Protein AF-A0A1Y3B5A8-F1 (afdb_monomer)

Structure (mmCIF, N/CA/C/O backbone):
data_AF-A0A1Y3B5A8-F1
#
_entry.id   AF-A0A1Y3B5A8-F1
#
loop_
_atom_site.group_PDB
_atom_site.id
_atom_site.type_symbol
_atom_site.label_atom_id
_atom_site.label_alt_id
_atom_site.label_comp_id
_atom_site.label_asym_id
_atom_site.label_entity_id
_atom_site.label_seq_id
_atom_site.pdbx_PDB_ins_code
_atom_site.Cartn_x
_atom_site.Cartn_y
_atom_site.Cartn_z
_atom_site.occupancy
_atom_site.B_iso_or_equiv
_atom_site.auth_seq_id
_atom_site.auth_comp_id
_atom_site.auth_asym_id
_atom_site.auth_atom_id
_atom_site.pdbx_PDB_model_num
ATOM 1 N N . MET A 1 1 ? -27.488 -1.191 17.463 1.00 54.19 1 MET A N 1
ATOM 2 C CA . MET A 1 1 ? -26.359 -1.944 16.878 1.00 54.19 1 MET A CA 1
ATOM 3 C C . MET A 1 1 ? -25.691 -2.650 18.039 1.00 54.19 1 MET A C 1
ATOM 5 O O . MET A 1 1 ? -25.100 -1.978 18.878 1.00 54.19 1 MET A O 1
ATOM 9 N N . ASP A 1 2 ? -25.948 -3.947 18.194 1.00 69.69 2 ASP A N 1
ATOM 10 C CA . ASP A 1 2 ? -25.606 -4.663 19.424 1.00 69.69 2 ASP A CA 1
ATOM 11 C C . ASP A 1 2 ? -24.095 -4.699 19.627 1.00 69.69 2 ASP A C 1
ATOM 13 O O . ASP A 1 2 ? -23.334 -4.962 18.697 1.00 69.69 2 ASP A O 1
ATOM 17 N N . ARG A 1 3 ? -23.654 -4.442 20.860 1.00 68.19 3 ARG A N 1
ATOM 18 C CA . ARG A 1 3 ? -22.235 -4.386 21.242 1.00 68.19 3 ARG A CA 1
ATOM 19 C C . ARG A 1 3 ? -21.449 -5.606 20.739 1.00 68.19 3 ARG A C 1
ATOM 21 O O . ARG A 1 3 ? -20.329 -5.451 20.264 1.00 68.19 3 ARG A O 1
ATOM 28 N N . ASN A 1 4 ? -22.067 -6.788 20.740 1.00 66.31 4 ASN A N 1
ATOM 29 C CA . ASN A 1 4 ? -21.466 -8.029 20.245 1.00 66.31 4 ASN A CA 1
ATOM 30 C C . ASN A 1 4 ? -21.284 -8.054 18.719 1.00 66.31 4 ASN A C 1
ATOM 32 O O . ASN A 1 4 ? -20.288 -8.587 18.238 1.00 66.31 4 ASN A O 1
ATOM 36 N N . ILE A 1 5 ? -22.194 -7.442 17.956 1.00 78.25 5 ILE A N 1
ATOM 37 C CA . ILE A 1 5 ? -22.090 -7.348 16.493 1.00 78.25 5 ILE A CA 1
ATOM 38 C C . ILE A 1 5 ? -20.891 -6.474 16.116 1.00 78.25 5 ILE A C 1
ATOM 40 O O . ILE A 1 5 ? -20.113 -6.845 15.240 1.00 78.25 5 ILE A O 1
ATOM 44 N N . CYS A 1 6 ? -20.673 -5.362 16.823 1.00 61.91 6 CYS A N 1
ATOM 45 C CA . CYS A 1 6 ? -19.497 -4.517 16.603 1.00 61.91 6 CYS A CA 1
ATOM 46 C C . CYS A 1 6 ? -18.184 -5.254 16.910 1.00 61.91 6 CYS A C 1
ATOM 48 O O . CYS A 1 6 ? -17.234 -5.135 16.140 1.00 61.91 6 CYS A O 1
ATOM 50 N N . PHE A 1 7 ? -18.134 -6.052 17.983 1.00 71.88 7 PHE A N 1
ATOM 51 C CA . PHE A 1 7 ? -16.957 -6.869 18.303 1.00 71.88 7 PHE A CA 1
ATOM 52 C C . PHE A 1 7 ? -16.670 -7.930 17.238 1.00 71.88 7 PHE A C 1
ATOM 54 O O . PHE A 1 7 ? -15.513 -8.113 16.868 1.00 71.88 7 PHE A O 1
ATOM 61 N N . ILE A 1 8 ? -17.702 -8.593 16.709 1.00 76.31 8 ILE A N 1
ATOM 62 C CA . ILE A 1 8 ? -17.548 -9.601 15.651 1.00 76.31 8 ILE A CA 1
ATOM 63 C C . ILE A 1 8 ? -17.050 -8.950 14.356 1.00 76.31 8 ILE A C 1
ATOM 65 O O . ILE A 1 8 ? -16.094 -9.435 13.759 1.00 76.31 8 ILE A O 1
ATOM 69 N N . LEU A 1 9 ? -17.637 -7.822 13.946 1.00 72.94 9 LEU A N 1
ATOM 70 C CA . LEU A 1 9 ? -17.200 -7.093 12.751 1.00 72.94 9 LEU A CA 1
ATOM 71 C C . LEU A 1 9 ? -15.766 -6.574 12.890 1.00 72.94 9 LEU A C 1
ATOM 73 O O . LEU A 1 9 ? -14.979 -6.683 11.951 1.00 72.94 9 LEU A O 1
ATOM 77 N N . PHE A 1 10 ? -15.401 -6.071 14.071 1.00 70.62 10 PHE A N 1
ATOM 78 C CA . PHE A 1 10 ? -14.037 -5.647 14.366 1.00 70.62 10 PHE A CA 1
ATOM 79 C C . PHE A 1 10 ? -13.058 -6.827 14.348 1.00 70.62 10 PHE A C 1
ATOM 81 O O . PHE A 1 10 ? -11.998 -6.724 13.741 1.00 70.62 10 PHE A O 1
ATOM 88 N N . ALA A 1 11 ? -13.416 -7.970 14.935 1.00 74.25 11 ALA A N 1
ATOM 89 C CA . ALA A 1 11 ? -12.582 -9.170 14.921 1.00 74.25 11 ALA A CA 1
ATOM 90 C C . ALA A 1 11 ? -12.385 -9.723 13.501 1.00 74.25 11 ALA A C 1
ATOM 92 O O . ALA A 1 11 ? -11.271 -10.092 13.139 1.00 74.25 11 ALA A O 1
ATOM 93 N N . ILE A 1 12 ? -13.435 -9.720 12.673 1.00 77.75 12 ILE A N 1
ATOM 94 C CA . ILE A 1 12 ? -13.349 -10.088 11.254 1.00 77.75 12 ILE A CA 1
ATOM 95 C C . ILE A 1 12 ? -12.429 -9.109 10.521 1.00 77.75 12 ILE A C 1
ATOM 97 O O . ILE A 1 12 ? -11.521 -9.541 9.818 1.00 77.75 12 ILE A O 1
ATOM 101 N N . PHE A 1 13 ? -12.593 -7.802 10.730 1.00 72.75 13 PHE A N 1
ATOM 102 C CA . PHE A 1 13 ? -11.729 -6.787 10.129 1.00 72.75 13 PHE A CA 1
ATOM 103 C C . PHE A 1 13 ? -10.257 -6.959 10.542 1.00 72.75 13 PHE A C 1
ATOM 105 O O . PHE A 1 13 ? -9.366 -6.929 9.693 1.00 72.75 13 PHE A O 1
ATOM 112 N N . VAL A 1 14 ? -9.986 -7.212 11.825 1.00 73.62 14 VAL A N 1
ATOM 113 C CA . VAL A 1 14 ? -8.638 -7.496 12.343 1.00 73.62 14 VAL A CA 1
ATOM 114 C C . VAL A 1 14 ? -8.082 -8.793 11.753 1.00 73.62 14 VAL A C 1
ATOM 116 O O . VAL A 1 14 ? -6.922 -8.838 11.367 1.00 73.62 14 VAL A O 1
ATOM 119 N N . ALA A 1 15 ? -8.897 -9.838 11.604 1.00 77.12 15 ALA A N 1
ATOM 120 C CA . ALA A 1 15 ? -8.472 -11.093 10.988 1.00 77.12 15 ALA A CA 1
ATOM 121 C C . ALA A 1 15 ? -8.161 -10.934 9.489 1.00 77.12 15 ALA A C 1
ATOM 123 O O . ALA A 1 15 ? -7.176 -11.493 9.005 1.00 77.12 15 ALA A O 1
ATOM 124 N N . TYR A 1 16 ? -8.956 -10.151 8.754 1.00 73.25 16 TYR A N 1
ATOM 125 C CA . TYR A 1 16 ? -8.709 -9.847 7.342 1.00 73.25 16 TYR A CA 1
ATOM 126 C C . TYR A 1 16 ? -7.491 -8.942 7.151 1.00 73.25 16 TYR A C 1
ATOM 128 O O . TYR A 1 16 ? -6.690 -9.197 6.260 1.00 73.25 16 TYR A O 1
ATOM 136 N N . THR A 1 17 ? -7.299 -7.938 8.007 1.00 67.88 17 THR A N 1
ATOM 137 C CA . THR A 1 17 ? -6.107 -7.072 7.968 1.00 67.88 17 THR A CA 1
ATOM 138 C C . THR A 1 17 ? -4.847 -7.799 8.417 1.00 67.88 17 THR A C 1
ATOM 140 O O . THR A 1 17 ? -3.803 -7.613 7.803 1.00 67.88 17 THR A O 1
ATOM 143 N N . ALA A 1 18 ? -4.929 -8.680 9.416 1.00 70.75 18 ALA A N 1
ATOM 144 C CA . ALA A 1 18 ? -3.839 -9.583 9.758 1.00 70.75 18 ALA A CA 1
ATOM 145 C C . ALA A 1 18 ? -3.510 -10.474 8.559 1.00 70.75 18 ALA A C 1
ATOM 147 O O . ALA A 1 18 ? -2.354 -10.532 8.156 1.00 70.75 18 ALA A O 1
ATOM 148 N N . ARG A 1 19 ? -4.513 -11.101 7.927 1.00 68.50 19 ARG A N 1
ATOM 149 C CA . ARG A 1 19 ? -4.302 -11.880 6.700 1.00 68.50 19 ARG A CA 1
ATOM 150 C C . ARG A 1 19 ? -3.657 -11.062 5.590 1.00 68.50 19 ARG A C 1
ATOM 152 O O . ARG A 1 19 ? -2.723 -11.570 4.995 1.00 68.50 19 ARG A O 1
ATOM 159 N N . ASP A 1 20 ? -4.090 -9.831 5.343 1.00 63.22 20 ASP A N 1
ATOM 160 C CA . ASP A 1 20 ? -3.523 -8.954 4.311 1.00 63.22 20 ASP A CA 1
ATOM 161 C C . ASP A 1 20 ? -2.065 -8.566 4.623 1.00 63.22 20 ASP A C 1
ATOM 163 O O . ASP A 1 20 ? -1.184 -8.670 3.769 1.00 63.22 20 ASP A O 1
ATOM 167 N N . LEU A 1 21 ? -1.770 -8.241 5.887 1.00 61.41 21 LEU A N 1
ATOM 168 C CA . LEU A 1 21 ? -0.409 -7.991 6.370 1.00 61.41 21 LEU A CA 1
ATOM 169 C C . LEU A 1 21 ? 0.478 -9.236 6.266 1.00 61.41 21 LEU A C 1
ATOM 171 O O . LEU A 1 21 ? 1.634 -9.124 5.858 1.00 61.41 21 LEU A O 1
ATOM 175 N N . PHE A 1 22 ? -0.043 -10.422 6.584 1.00 61.22 22 PHE A N 1
ATOM 176 C CA . PHE A 1 22 ? 0.671 -11.688 6.421 1.00 61.22 22 PHE A CA 1
ATOM 177 C C . PHE A 1 22 ? 0.839 -12.066 4.943 1.00 61.22 22 PHE A C 1
ATOM 179 O O . PHE A 1 22 ? 1.906 -12.543 4.567 1.00 61.22 22 PHE A O 1
ATOM 186 N N . PHE A 1 23 ? -0.137 -11.782 4.077 1.00 54.56 23 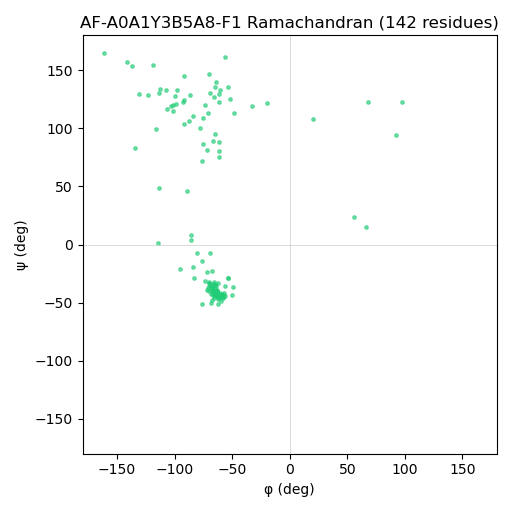PHE A N 1
ATOM 187 C CA . PHE A 1 23 ? -0.032 -12.016 2.632 1.00 54.56 23 PHE A CA 1
ATOM 188 C C . PHE A 1 23 ? 1.010 -11.092 1.997 1.00 54.56 23 PHE A C 1
ATOM 190 O O . PHE A 1 23 ? 1.800 -11.518 1.161 1.00 54.56 23 PHE A O 1
ATOM 197 N N . LYS A 1 24 ? 1.093 -9.845 2.472 1.00 48.19 24 LYS A N 1
ATOM 198 C CA . LYS A 1 24 ? 2.161 -8.906 2.114 1.00 48.19 24 LYS A CA 1
ATOM 199 C C . LYS A 1 24 ? 3.513 -9.269 2.736 1.00 48.19 24 LYS A C 1
ATOM 201 O O . LYS A 1 24 ? 4.550 -8.907 2.187 1.00 48.19 24 LYS A O 1
ATOM 206 N N . SER A 1 25 ? 3.509 -10.011 3.845 1.00 48.66 25 SER A N 1
ATOM 207 C CA . SER A 1 25 ? 4.713 -10.615 4.435 1.00 48.66 25 SER A CA 1
ATOM 208 C C . SER A 1 25 ? 5.182 -11.855 3.665 1.00 48.66 25 SER A C 1
ATOM 210 O O . SER A 1 25 ? 6.329 -12.257 3.818 1.00 48.66 25 SER A O 1
ATOM 212 N N . TYR A 1 26 ? 4.349 -12.414 2.779 1.00 42.84 26 TYR A N 1
ATOM 213 C CA . TYR A 1 26 ? 4.755 -13.375 1.752 1.00 42.84 26 TYR A CA 1
ATOM 214 C C . TYR A 1 26 ? 5.177 -12.655 0.454 1.00 42.84 26 TYR A C 1
ATOM 216 O O . TYR A 1 26 ? 4.805 -13.020 -0.655 1.00 42.84 26 TYR A O 1
ATOM 224 N N . GLN A 1 27 ? 5.992 -11.608 0.570 1.00 41.81 27 GLN A N 1
ATOM 225 C CA . GLN A 1 27 ? 7.073 -11.436 -0.396 1.00 41.81 27 GLN A CA 1
ATOM 226 C C . GLN A 1 27 ? 8.272 -12.146 0.226 1.00 41.81 27 GLN A C 1
ATOM 228 O O . GLN A 1 27 ? 8.623 -11.792 1.352 1.00 41.81 27 GLN A O 1
ATOM 233 N N . PRO A 1 28 ? 8.911 -13.122 -0.442 1.00 34.62 28 PRO A N 1
ATOM 234 C CA . PRO A 1 28 ? 10.147 -13.682 0.065 1.00 34.62 28 PRO A CA 1
ATOM 235 C C . PRO A 1 28 ? 11.193 -12.565 0.043 1.00 34.62 28 PRO A C 1
ATOM 237 O O . PRO A 1 28 ? 11.813 -12.262 -0.972 1.00 34.62 28 PRO A O 1
ATOM 240 N N . SER A 1 29 ? 11.347 -11.904 1.184 1.00 44.56 29 SER A N 1
ATOM 241 C CA . SER A 1 29 ? 12.503 -11.106 1.537 1.00 44.56 29 SER A CA 1
ATOM 242 C C . SER A 1 29 ? 13.644 -12.077 1.815 1.00 44.56 29 SER A C 1
ATOM 244 O O . SER A 1 29 ? 13.897 -12.433 2.965 1.00 44.56 29 SER A O 1
ATOM 246 N N . SER A 1 30 ? 14.306 -12.562 0.766 1.00 37.81 30 SER A N 1
ATOM 247 C CA . SER A 1 30 ? 15.578 -13.252 0.941 1.00 37.81 30 SER A CA 1
ATOM 248 C C . SER A 1 30 ? 16.676 -12.209 1.154 1.00 37.81 30 SER A C 1
ATOM 250 O O . SER A 1 30 ? 17.170 -11.608 0.200 1.00 37.81 30 SER A O 1
ATOM 252 N N . SER A 1 31 ? 17.016 -12.064 2.437 1.00 37.50 31 SER A N 1
ATOM 253 C CA . SER A 1 31 ? 18.312 -11.642 2.986 1.00 37.50 31 SER A CA 1
ATOM 254 C C . SER A 1 31 ? 18.510 -10.146 3.270 1.00 37.50 31 SER A C 1
ATOM 256 O O . SER A 1 31 ? 18.924 -9.352 2.431 1.00 37.50 31 SER A O 1
ATOM 258 N N . GLN A 1 32 ? 18.241 -9.803 4.536 1.00 49.09 32 GLN A N 1
ATOM 259 C CA . GLN A 1 32 ? 18.961 -8.793 5.324 1.00 49.09 32 GLN A CA 1
ATOM 260 C C . GLN A 1 32 ? 20.476 -9.092 5.391 1.00 49.09 32 GLN A C 1
ATOM 262 O O . GLN A 1 32 ? 20.853 -10.253 5.248 1.00 49.09 32 GLN A O 1
ATOM 267 N N . ALA A 1 33 ? 21.254 -8.047 5.734 1.00 37.22 33 ALA A N 1
ATOM 268 C CA . ALA A 1 33 ? 22.721 -7.919 5.902 1.00 37.22 33 ALA A CA 1
ATOM 269 C C . ALA A 1 33 ? 23.422 -7.339 4.651 1.00 37.22 33 ALA A C 1
ATOM 271 O O . ALA A 1 33 ? 23.269 -7.877 3.565 1.00 37.22 33 ALA A O 1
ATOM 272 N N . ASP A 1 34 ? 24.177 -6.238 4.658 1.00 35.34 34 ASP A N 1
ATOM 273 C CA . ASP A 1 34 ? 24.704 -5.372 5.712 1.00 35.34 34 ASP A CA 1
ATOM 274 C C . ASP A 1 34 ? 25.119 -4.015 5.106 1.00 35.34 34 ASP A C 1
ATOM 276 O O . ASP A 1 34 ? 25.309 -3.892 3.898 1.00 35.34 34 ASP A O 1
ATOM 280 N N . ALA A 1 35 ? 25.316 -3.045 6.000 1.00 34.28 35 ALA A N 1
ATOM 281 C CA . ALA A 1 35 ? 26.178 -1.871 5.872 1.00 34.28 35 ALA A CA 1
ATOM 282 C C . ALA A 1 35 ? 25.815 -0.762 4.861 1.00 34.28 35 ALA A C 1
ATOM 284 O O . ALA A 1 35 ? 25.751 -0.916 3.645 1.00 34.28 35 ALA A O 1
ATOM 285 N N . ILE A 1 36 ? 25.686 0.437 5.431 1.00 57.09 36 ILE A N 1
ATOM 286 C CA . ILE A 1 36 ? 26.002 1.707 4.782 1.00 57.09 36 ILE A CA 1
ATOM 287 C C . ILE A 1 36 ? 27.386 1.553 4.143 1.00 57.09 36 ILE A C 1
ATOM 289 O O . ILE A 1 36 ? 28.367 1.446 4.873 1.00 57.09 36 ILE A O 1
ATOM 293 N N . ASP A 1 37 ? 27.476 1.577 2.816 1.00 37.28 37 ASP A N 1
ATOM 294 C CA . ASP A 1 37 ? 28.727 1.946 2.173 1.00 37.28 37 ASP A CA 1
ATOM 295 C C . ASP A 1 37 ? 28.495 2.989 1.094 1.00 37.28 37 ASP A C 1
ATOM 297 O O . ASP A 1 37 ? 27.630 2.911 0.215 1.00 37.28 37 ASP A O 1
ATOM 301 N N . THR A 1 38 ? 29.306 4.015 1.240 1.00 46.50 38 THR A N 1
ATOM 302 C CA . THR A 1 38 ? 29.412 5.180 0.400 1.00 46.50 38 THR A CA 1
ATOM 303 C C . THR A 1 38 ? 30.175 4.732 -0.838 1.00 46.50 38 THR A C 1
ATOM 305 O O . THR A 1 38 ? 31.337 5.078 -1.011 1.00 46.50 38 THR A O 1
ATOM 308 N N . VAL A 1 39 ? 29.553 3.934 -1.711 1.00 45.34 39 VAL A N 1
ATOM 309 C CA . VAL A 1 39 ? 30.193 3.544 -2.971 1.00 45.34 39 VAL A CA 1
ATOM 310 C C . VAL A 1 39 ? 30.130 4.736 -3.916 1.00 45.34 39 VAL A C 1
ATOM 312 O O . VAL A 1 39 ? 29.210 4.917 -4.719 1.00 45.34 39 VAL A O 1
ATOM 315 N N . LYS A 1 40 ? 31.148 5.585 -3.776 1.00 39.75 40 LYS A N 1
ATOM 316 C CA . LYS A 1 40 ? 31.704 6.424 -4.830 1.00 39.75 40 LYS A CA 1
ATOM 317 C C . LYS A 1 40 ? 31.579 5.657 -6.150 1.00 39.75 40 LYS A C 1
ATOM 319 O O . LYS A 1 40 ? 32.119 4.562 -6.286 1.00 39.75 40 LYS A O 1
ATOM 324 N N . LYS A 1 41 ? 30.844 6.218 -7.116 1.00 48.41 41 LYS A N 1
ATOM 325 C CA . LYS A 1 41 ? 30.905 5.797 -8.523 1.00 48.41 41 LYS A CA 1
ATOM 326 C C . LYS A 1 41 ? 32.336 6.038 -9.013 1.00 48.41 41 LYS A C 1
ATOM 328 O O . LYS A 1 41 ? 32.612 7.057 -9.635 1.00 48.41 41 LYS A O 1
ATOM 333 N N . GLU A 1 42 ? 33.253 5.134 -8.709 1.00 46.84 42 GLU A N 1
ATOM 334 C CA . GLU A 1 42 ? 34.496 5.027 -9.456 1.00 46.84 42 GLU A CA 1
ATOM 335 C C . GLU A 1 42 ? 34.225 4.107 -10.633 1.00 46.84 42 GLU A C 1
ATOM 337 O O . GLU A 1 42 ? 34.014 2.905 -10.493 1.00 46.84 42 GLU A O 1
ATOM 342 N N . ILE A 1 43 ? 34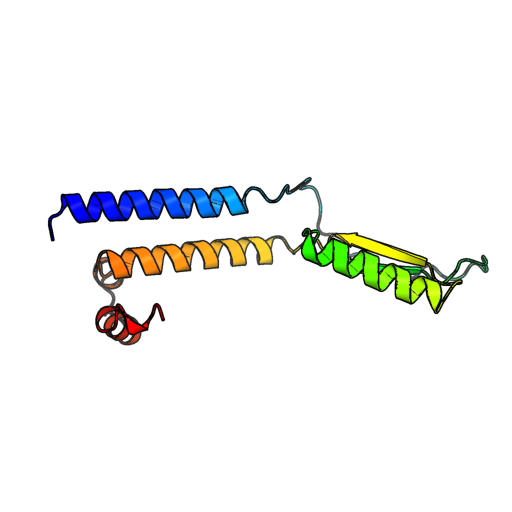.145 4.724 -11.807 1.00 56.34 43 ILE A N 1
ATOM 343 C CA . ILE A 1 43 ? 34.205 4.027 -13.082 1.00 56.34 43 ILE A CA 1
ATOM 344 C C . ILE A 1 43 ? 35.665 3.570 -13.200 1.00 56.34 43 ILE A C 1
ATOM 346 O O . ILE A 1 43 ? 36.534 4.442 -13.286 1.00 56.34 43 ILE A O 1
ATOM 350 N N . PRO A 1 44 ? 35.979 2.261 -13.169 1.00 51.66 44 PRO A N 1
ATOM 351 C CA . PRO A 1 44 ? 37.346 1.840 -13.398 1.00 51.66 44 PRO A CA 1
ATOM 352 C C . PRO A 1 44 ? 37.704 2.175 -14.846 1.00 51.66 44 PRO A C 1
ATOM 354 O O . PRO A 1 44 ? 36.974 1.860 -15.790 1.00 51.66 44 PRO A O 1
ATOM 357 N N . SER A 1 45 ? 38.814 2.888 -14.990 1.00 43.19 45 SER A N 1
ATOM 358 C CA . SER A 1 45 ? 39.394 3.297 -16.254 1.00 43.19 45 SER A CA 1
ATOM 359 C C . SER A 1 45 ? 39.774 2.081 -17.102 1.00 43.19 45 SER A C 1
ATOM 361 O O . SER A 1 45 ? 40.438 1.153 -16.653 1.00 43.19 45 SER A O 1
ATOM 363 N N . MET A 1 46 ? 39.304 2.133 -18.348 1.00 53.78 46 MET A N 1
ATOM 364 C CA . MET A 1 46 ? 39.837 1.530 -19.572 1.00 53.78 46 MET A CA 1
ATOM 365 C C . MET A 1 46 ? 40.807 0.346 -19.412 1.00 53.78 46 MET A C 1
ATOM 367 O O . MET A 1 46 ? 42.004 0.515 -19.202 1.00 53.78 46 MET A O 1
ATOM 371 N N . SER A 1 47 ? 40.315 -0.845 -19.754 1.00 40.75 47 SER A N 1
ATOM 372 C CA . SER A 1 47 ? 41.087 -1.740 -20.615 1.00 40.75 47 SER A CA 1
ATOM 373 C C . SER A 1 47 ? 40.229 -2.057 -21.833 1.00 40.75 47 SER A C 1
ATOM 375 O O . SER A 1 47 ? 39.053 -2.401 -21.708 1.00 40.75 47 SER A O 1
ATOM 377 N N . PHE A 1 48 ? 40.810 -1.869 -23.012 1.00 56.78 48 PHE A N 1
ATOM 378 C CA . PHE A 1 48 ? 40.273 -2.309 -24.289 1.00 56.78 48 PHE A CA 1
ATOM 379 C C . PHE A 1 48 ? 40.154 -3.841 -24.257 1.00 56.78 48 PHE A C 1
ATOM 381 O O . PHE A 1 48 ? 41.080 -4.574 -24.590 1.00 56.78 48 PHE A O 1
ATOM 388 N N . ARG A 1 49 ? 39.015 -4.329 -23.776 1.00 48.91 49 ARG A N 1
ATOM 389 C CA . ARG A 1 49 ? 38.491 -5.659 -24.067 1.00 48.91 49 ARG A CA 1
ATOM 390 C C . ARG A 1 49 ? 37.235 -5.427 -24.883 1.00 48.91 49 ARG A C 1
ATOM 392 O O . ARG A 1 49 ? 36.433 -4.573 -24.520 1.00 48.91 49 ARG A O 1
ATOM 399 N N . GLN A 1 50 ? 37.076 -6.169 -25.972 1.00 56.22 50 GLN A N 1
ATOM 400 C CA . GLN A 1 50 ? 35.844 -6.241 -26.756 1.00 56.22 50 GLN A CA 1
ATOM 401 C C . GLN A 1 50 ? 34.709 -6.788 -25.874 1.00 56.22 50 GLN A C 1
ATOM 403 O O . GLN A 1 50 ? 34.363 -7.962 -25.930 1.00 56.22 50 GLN A O 1
ATOM 408 N N . GLN A 1 51 ? 34.191 -5.958 -24.976 1.00 59.69 51 GLN A N 1
ATOM 409 C CA . GLN A 1 51 ? 33.070 -6.264 -24.108 1.00 59.69 51 GLN A CA 1
ATOM 410 C C . GLN A 1 51 ? 31.962 -5.300 -24.487 1.00 59.69 51 GLN A C 1
ATOM 412 O O . GLN A 1 51 ? 31.969 -4.128 -24.116 1.00 59.69 51 GLN A O 1
ATOM 417 N N . SER A 1 52 ? 31.051 -5.830 -25.294 1.00 64.81 52 SER A N 1
ATOM 418 C CA . SER A 1 52 ? 29.688 -5.368 -25.498 1.00 64.81 52 SER A CA 1
ATOM 419 C C . SER A 1 52 ? 29.176 -4.471 -24.359 1.00 64.81 52 SER A C 1
ATOM 421 O O . SER A 1 52 ? 29.159 -4.919 -23.203 1.00 64.81 52 SER A O 1
ATOM 423 N N . PRO A 1 53 ? 28.763 -3.216 -24.632 1.00 82.81 53 PRO A N 1
ATOM 424 C CA . PRO A 1 53 ? 28.229 -2.331 -23.604 1.00 82.81 53 PRO A CA 1
ATOM 425 C C . PRO A 1 53 ? 27.108 -3.034 -22.826 1.00 82.81 53 PRO A C 1
ATOM 427 O O . PRO A 1 53 ? 26.163 -3.579 -23.396 1.00 82.81 53 PRO A O 1
ATOM 430 N N . THR A 1 54 ? 27.256 -3.082 -21.502 1.00 82.06 54 THR A N 1
ATOM 431 C CA . THR A 1 54 ? 26.349 -3.827 -20.623 1.00 82.06 54 THR A CA 1
ATOM 432 C C . THR A 1 54 ? 25.365 -2.873 -19.952 1.00 82.06 54 THR A C 1
ATOM 434 O O . THR A 1 54 ? 25.774 -1.988 -19.199 1.00 82.06 54 THR A O 1
ATOM 437 N N . ILE A 1 55 ? 24.065 -3.067 -20.178 1.00 87.38 55 ILE A N 1
ATOM 438 C CA . ILE A 1 55 ? 22.992 -2.302 -19.533 1.00 87.38 55 ILE A CA 1
ATOM 439 C C . ILE A 1 55 ? 22.411 -3.119 -18.379 1.00 87.38 55 ILE A C 1
ATOM 441 O O . ILE A 1 55 ? 22.003 -4.267 -18.555 1.00 87.38 55 ILE A O 1
ATOM 445 N N . LYS A 1 56 ? 22.344 -2.510 -17.191 1.00 86.69 56 LYS A N 1
ATOM 446 C CA . LYS A 1 56 ? 21.701 -3.092 -16.005 1.00 86.69 56 LYS A CA 1
ATOM 447 C C . LYS A 1 56 ? 20.341 -2.442 -15.775 1.00 86.69 56 LYS A C 1
ATOM 449 O O . LYS A 1 56 ? 20.271 -1.240 -15.526 1.00 86.69 56 LYS A O 1
ATOM 454 N N . ILE A 1 57 ? 19.279 -3.240 -15.823 1.00 87.06 57 ILE A N 1
ATOM 455 C CA . ILE A 1 57 ? 17.906 -2.804 -15.561 1.00 87.06 57 ILE A CA 1
ATOM 456 C C . ILE A 1 57 ? 17.486 -3.344 -14.192 1.00 87.06 57 ILE A C 1
ATOM 458 O O . ILE A 1 57 ? 17.426 -4.554 -13.969 1.00 87.06 57 ILE A O 1
ATOM 462 N N . LEU A 1 58 ? 17.211 -2.429 -13.264 1.00 84.12 58 LEU A N 1
ATOM 463 C CA . LEU A 1 58 ? 16.725 -2.743 -11.923 1.00 84.12 58 LEU A CA 1
ATOM 464 C C . LEU A 1 58 ? 15.195 -2.719 -11.922 1.00 84.12 58 LEU A C 1
ATOM 466 O O . LEU A 1 58 ? 14.603 -1.693 -12.247 1.00 84.12 58 LEU A O 1
ATOM 470 N N . TYR A 1 59 ? 14.556 -3.822 -11.537 1.00 81.00 59 TYR A N 1
ATOM 471 C CA . TYR A 1 59 ? 13.096 -3.917 -11.470 1.00 81.00 59 TYR A CA 1
ATOM 472 C C . TYR A 1 59 ? 12.636 -4.718 -10.250 1.00 81.00 59 TYR A C 1
ATOM 474 O O . TYR A 1 59 ? 13.380 -5.515 -9.682 1.00 81.00 59 TYR A O 1
ATOM 482 N N . CYS A 1 60 ? 11.399 -4.499 -9.811 1.00 81.38 60 CYS A N 1
ATOM 483 C CA . CYS A 1 60 ? 10.813 -5.304 -8.745 1.00 81.38 60 CYS A CA 1
ATOM 484 C C . CYS A 1 60 ? 10.461 -6.686 -9.306 1.00 81.38 60 CYS A C 1
ATOM 486 O O . CYS A 1 60 ? 9.656 -6.761 -10.231 1.00 81.38 60 CYS A O 1
ATOM 488 N N . TYR A 1 61 ? 11.032 -7.766 -8.762 1.00 76.69 61 TYR A N 1
ATOM 489 C CA . TYR A 1 61 ? 10.645 -9.130 -9.146 1.00 76.69 61 TYR A CA 1
ATOM 490 C C . TYR A 1 61 ? 9.208 -9.408 -8.692 1.00 76.69 61 TYR A C 1
ATOM 492 O O . TYR A 1 61 ? 8.951 -9.885 -7.591 1.00 76.69 61 TYR A O 1
ATOM 500 N N . SER A 1 62 ? 8.261 -9.083 -9.559 1.00 75.62 62 SER A N 1
ATOM 501 C CA . SER A 1 62 ? 6.893 -9.577 -9.527 1.00 75.62 62 SER A CA 1
ATOM 502 C C . SER A 1 62 ? 6.639 -10.333 -10.830 1.00 75.62 62 SER A C 1
ATOM 504 O O . SER A 1 62 ? 7.274 -10.040 -11.849 1.00 75.62 62 SER A O 1
ATOM 506 N N . CYS A 1 63 ? 5.699 -11.284 -10.829 1.00 69.38 63 CYS A N 1
ATOM 507 C CA . CYS A 1 63 ? 5.375 -12.075 -12.023 1.00 69.38 63 CYS A CA 1
ATOM 508 C C . CYS A 1 63 ? 5.040 -11.202 -13.251 1.00 69.38 63 CYS A C 1
ATOM 510 O O . CYS A 1 63 ? 5.293 -11.613 -14.380 1.00 69.38 63 CYS A O 1
ATOM 512 N N . GLY A 1 64 ? 4.509 -9.990 -13.040 1.00 78.25 64 GLY A N 1
ATOM 513 C CA . GLY A 1 64 ? 4.218 -9.037 -14.113 1.00 78.25 64 GLY A CA 1
ATOM 514 C C . GLY A 1 64 ? 5.464 -8.338 -14.662 1.00 78.25 64 GLY A C 1
ATOM 515 O O . GLY A 1 64 ? 5.695 -8.346 -15.869 1.00 78.25 64 GLY A O 1
ATOM 516 N N . TYR A 1 65 ? 6.294 -7.762 -13.787 1.00 83.38 65 TYR A N 1
ATOM 517 C CA . TYR A 1 65 ? 7.474 -7.003 -14.221 1.00 83.38 65 TYR A CA 1
ATOM 518 C C . TYR A 1 65 ? 8.566 -7.888 -14.817 1.00 83.38 65 TYR A C 1
ATOM 520 O O . TYR A 1 65 ? 9.244 -7.458 -1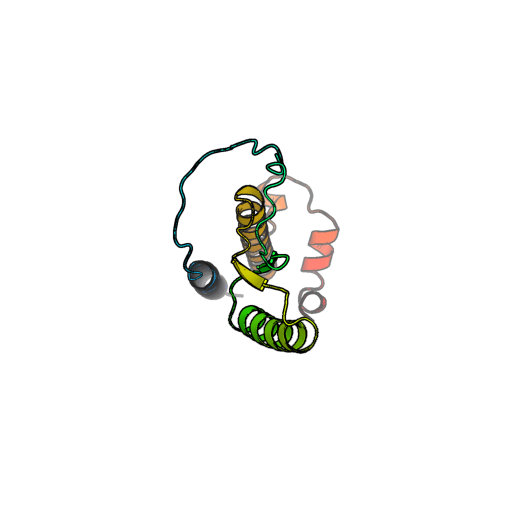5.745 1.00 83.38 65 TYR A O 1
ATOM 528 N N . GLN A 1 66 ? 8.708 -9.124 -14.334 1.00 84.69 66 GLN A N 1
ATOM 529 C CA . GLN A 1 66 ? 9.658 -10.077 -14.905 1.00 84.69 66 GLN A CA 1
ATOM 530 C C . GLN A 1 66 ? 9.308 -10.410 -16.359 1.00 84.69 66 GLN A C 1
ATOM 532 O O . GLN A 1 66 ? 10.174 -10.373 -17.227 1.00 84.69 66 GLN A O 1
ATOM 537 N N . ARG A 1 67 ? 8.024 -10.658 -16.643 1.00 88.25 67 ARG A N 1
ATOM 538 C CA . ARG A 1 67 ? 7.562 -10.963 -18.000 1.00 88.25 67 ARG A CA 1
ATOM 539 C C . ARG A 1 67 ? 7.769 -9.788 -18.953 1.00 88.25 67 ARG A C 1
ATOM 541 O O . ARG A 1 67 ? 8.244 -9.993 -20.064 1.00 88.25 67 ARG A O 1
ATOM 548 N N . ALA A 1 68 ? 7.455 -8.575 -18.501 1.00 89.56 68 ALA A N 1
ATOM 549 C CA . ALA A 1 68 ? 7.711 -7.363 -19.271 1.00 89.56 68 ALA A CA 1
ATOM 550 C C . ALA A 1 68 ? 9.214 -7.185 -19.541 1.00 89.56 68 ALA A C 1
ATOM 552 O O . ALA A 1 68 ? 9.614 -6.928 -20.671 1.00 89.56 68 ALA A O 1
ATOM 553 N N . PHE A 1 69 ? 10.062 -7.385 -18.526 1.00 91.25 69 PHE A N 1
ATOM 554 C CA . PHE A 1 69 ? 11.514 -7.334 -18.688 1.00 91.25 69 PHE A CA 1
ATOM 555 C C . PHE A 1 69 ? 12.015 -8.348 -19.726 1.00 91.25 69 PHE A C 1
ATOM 557 O O . PHE A 1 69 ? 12.806 -7.977 -20.588 1.00 91.25 69 PHE A O 1
ATOM 564 N N . ASP A 1 70 ? 11.544 -9.596 -19.683 1.00 90.56 70 ASP A N 1
ATOM 565 C CA . ASP A 1 70 ? 11.952 -10.631 -20.638 1.00 90.56 70 ASP A CA 1
ATOM 566 C C . ASP A 1 70 ? 11.526 -10.303 -22.076 1.00 90.56 70 ASP A C 1
ATOM 568 O O . ASP A 1 70 ? 12.259 -10.600 -23.020 1.00 90.56 70 ASP A O 1
ATOM 572 N N . GLU A 1 71 ? 10.362 -9.680 -22.254 1.00 92.88 71 GLU A N 1
ATOM 573 C CA . GLU A 1 71 ? 9.872 -9.221 -23.555 1.00 92.88 71 GLU A CA 1
ATOM 574 C C . GLU A 1 71 ? 10.717 -8.062 -24.100 1.00 92.88 71 GLU A C 1
ATOM 576 O O . GLU A 1 71 ? 11.243 -8.153 -25.211 1.00 92.88 71 GLU A O 1
ATOM 581 N N . TYR A 1 72 ? 10.952 -7.025 -23.290 1.00 91.19 72 TYR A N 1
ATOM 582 C CA . TYR A 1 72 ? 11.805 -5.900 -23.680 1.00 91.19 72 TYR A CA 1
ATOM 583 C C . TYR A 1 72 ? 13.248 -6.330 -23.932 1.00 91.19 72 TYR A C 1
ATOM 585 O O . TYR A 1 72 ? 13.875 -5.867 -24.881 1.00 91.19 72 TYR A O 1
ATOM 593 N N . ARG A 1 73 ? 13.780 -7.249 -23.121 1.00 90.00 73 ARG A N 1
ATOM 594 C CA . ARG A 1 73 ? 15.127 -7.794 -23.301 1.00 90.00 73 ARG A CA 1
ATOM 595 C C . ARG A 1 73 ? 15.284 -8.436 -24.675 1.00 90.00 73 ARG A C 1
ATOM 597 O O . ARG A 1 73 ? 16.310 -8.211 -25.305 1.00 90.00 73 ARG A O 1
ATOM 604 N N . LYS A 1 74 ? 14.301 -9.218 -25.132 1.00 91.44 74 LYS A N 1
ATOM 605 C CA . LYS A 1 74 ? 14.337 -9.851 -26.461 1.00 91.44 74 LYS A CA 1
ATOM 606 C C . LYS A 1 74 ? 14.367 -8.801 -27.567 1.00 91.44 74 LYS A C 1
ATOM 608 O O . LYS A 1 74 ? 15.296 -8.805 -28.359 1.00 91.44 74 LYS A O 1
ATOM 613 N N . MET A 1 75 ? 13.442 -7.839 -27.529 1.00 90.62 75 MET A N 1
ATOM 614 C CA . MET A 1 75 ? 13.379 -6.756 -28.521 1.00 90.62 75 MET A CA 1
ATOM 615 C C . MET A 1 75 ? 14.692 -5.959 -28.601 1.00 90.62 75 MET A C 1
ATOM 617 O O . MET A 1 75 ? 15.164 -5.635 -29.687 1.00 90.62 75 MET A O 1
ATOM 621 N N . ILE A 1 76 ? 15.310 -5.669 -27.452 1.00 89.31 76 ILE A N 1
ATOM 622 C CA . ILE A 1 76 ? 16.579 -4.933 -27.386 1.00 89.31 76 ILE A CA 1
ATOM 623 C C . ILE A 1 76 ? 17.737 -5.766 -27.950 1.00 89.31 76 ILE A C 1
ATOM 625 O O . ILE A 1 76 ? 18.566 -5.225 -28.676 1.00 89.31 76 ILE A O 1
ATOM 629 N N . MET A 1 77 ? 17.796 -7.062 -27.630 1.00 86.75 77 MET A N 1
ATOM 630 C CA . MET A 1 77 ? 18.8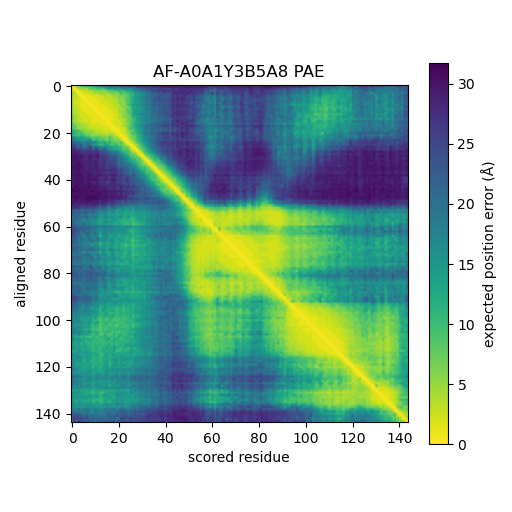25 -7.972 -28.151 1.00 86.75 77 MET A CA 1
ATOM 631 C C . MET A 1 77 ? 18.710 -8.156 -29.669 1.00 86.75 77 MET A C 1
ATOM 633 O O . MET A 1 77 ? 19.732 -8.256 -30.342 1.00 86.75 77 MET A O 1
ATOM 637 N N . ASP A 1 78 ? 17.488 -8.145 -30.208 1.00 89.62 78 ASP A N 1
ATOM 638 C CA . ASP A 1 78 ? 17.239 -8.244 -31.649 1.00 89.62 78 ASP A CA 1
ATOM 639 C C . ASP A 1 78 ? 17.711 -6.985 -32.403 1.00 89.62 78 ASP A C 1
ATOM 641 O O . ASP A 1 78 ? 18.230 -7.082 -33.514 1.00 89.62 78 ASP A O 1
ATOM 645 N N . GLN A 1 79 ? 17.556 -5.793 -31.808 1.00 90.25 79 GLN A N 1
ATOM 646 C CA . GLN A 1 79 ? 17.987 -4.523 -32.413 1.00 90.25 79 GLN A CA 1
ATOM 647 C C . GLN A 1 79 ? 19.475 -4.207 -32.196 1.00 90.25 79 GLN A C 1
ATOM 649 O O . GLN A 1 79 ? 20.077 -3.518 -33.020 1.00 90.25 79 GLN A O 1
ATOM 654 N N . PHE A 1 80 ? 20.068 -4.682 -31.098 1.00 87.94 80 PHE A N 1
ATOM 655 C CA . PHE A 1 80 ? 21.450 -4.394 -30.709 1.00 87.94 80 PHE A CA 1
ATOM 656 C C . PHE A 1 80 ? 22.171 -5.684 -30.273 1.00 87.94 80 PHE A C 1
ATOM 658 O O . PHE A 1 80 ? 22.275 -5.952 -29.073 1.00 87.94 80 PHE A O 1
ATOM 665 N N . PRO A 1 81 ? 22.711 -6.476 -31.219 1.00 79.75 81 PRO A N 1
ATOM 666 C CA . PRO A 1 81 ? 23.325 -7.776 -30.924 1.00 79.75 81 PRO A CA 1
ATOM 667 C C . PRO A 1 81 ? 24.627 -7.668 -30.114 1.00 79.75 81 PRO A C 1
ATOM 669 O O . PRO A 1 81 ? 24.995 -8.599 -29.402 1.00 79.75 81 PRO A O 1
ATOM 672 N N . ASP A 1 82 ? 25.294 -6.513 -30.170 1.00 83.69 82 ASP A N 1
ATOM 673 C CA . ASP A 1 82 ? 26.508 -6.224 -29.403 1.00 83.69 82 ASP A CA 1
ATOM 674 C C . ASP A 1 82 ? 26.213 -5.701 -27.987 1.00 83.69 82 ASP A C 1
ATOM 676 O O . ASP A 1 82 ? 27.129 -5.238 -27.311 1.00 83.69 82 ASP A O 1
ATOM 680 N N . LEU A 1 83 ? 24.961 -5.717 -27.520 1.00 83.19 83 LEU A N 1
ATOM 681 C CA . LEU A 1 83 ? 24.563 -5.182 -26.218 1.00 83.19 83 LEU A CA 1
ATOM 682 C C . LEU A 1 83 ? 24.237 -6.310 -25.237 1.00 83.19 83 LEU A C 1
ATOM 684 O O . LEU A 1 83 ? 23.458 -7.207 -25.533 1.00 83.19 83 LEU A O 1
ATOM 688 N N . THR A 1 84 ? 24.761 -6.244 -24.013 1.00 83.81 84 THR A N 1
ATOM 689 C CA . THR A 1 84 ? 24.396 -7.208 -22.960 1.00 83.81 84 THR A CA 1
ATOM 690 C C . THR A 1 84 ? 23.395 -6.591 -21.986 1.00 83.81 84 THR A C 1
ATOM 692 O O . THR A 1 84 ? 23.731 -5.666 -21.251 1.00 83.81 84 THR A O 1
ATOM 695 N N . VAL A 1 85 ? 22.166 -7.111 -21.936 1.00 85.75 85 VAL A N 1
ATOM 696 C CA . VAL A 1 85 ? 21.127 -6.659 -20.989 1.00 85.75 85 VAL A CA 1
ATOM 697 C C . VAL A 1 85 ? 21.046 -7.598 -19.786 1.00 85.75 85 VAL A C 1
ATOM 699 O O . VAL A 1 85 ? 20.760 -8.788 -19.937 1.00 85.75 85 VAL A O 1
ATOM 702 N N . ILE A 1 86 ? 21.255 -7.050 -18.587 1.00 86.88 86 ILE A N 1
ATOM 703 C CA . ILE A 1 86 ? 21.179 -7.765 -17.307 1.00 86.88 86 ILE A CA 1
ATOM 704 C C . ILE A 1 86 ? 20.000 -7.225 -16.495 1.00 86.88 86 ILE A C 1
ATOM 706 O O . ILE A 1 86 ? 19.865 -6.015 -16.306 1.00 86.88 86 ILE A O 1
ATOM 710 N N . GLY A 1 87 ? 19.165 -8.132 -15.990 1.00 85.12 87 GLY A N 1
ATOM 711 C CA . GLY A 1 87 ? 18.076 -7.819 -15.069 1.00 85.12 87 GLY A CA 1
ATOM 712 C C . GLY A 1 87 ? 18.484 -8.093 -13.627 1.00 85.12 87 GLY A C 1
ATOM 713 O O . GLY A 1 87 ? 19.025 -9.157 -13.335 1.00 85.12 87 GLY A O 1
ATOM 714 N N . SER A 1 88 ? 18.222 -7.154 -12.722 1.00 82.50 88 SER A N 1
ATOM 715 C CA . SER A 1 88 ? 18.462 -7.341 -11.286 1.00 82.50 88 SER A CA 1
ATOM 716 C C . SER A 1 88 ? 17.309 -6.803 -10.447 1.00 82.50 88 SER A C 1
ATOM 718 O O . SER A 1 88 ? 16.606 -5.880 -10.857 1.00 82.50 88 SER A O 1
ATOM 720 N N . ASN A 1 89 ? 17.122 -7.365 -9.253 1.00 80.94 89 ASN A N 1
ATOM 721 C CA . ASN A 1 89 ? 16.071 -6.923 -8.347 1.00 80.94 89 ASN A CA 1
ATOM 722 C C . ASN A 1 89 ? 16.361 -5.515 -7.793 1.00 80.94 89 ASN A C 1
ATOM 724 O O . ASN A 1 89 ? 17.451 -5.247 -7.288 1.00 80.94 89 ASN A O 1
ATOM 728 N N . TYR A 1 90 ? 15.375 -4.621 -7.875 1.00 80.56 90 TYR A N 1
ATOM 729 C CA . TYR A 1 90 ? 15.409 -3.338 -7.182 1.00 80.56 90 TYR A CA 1
ATOM 730 C C . TYR A 1 90 ? 15.118 -3.549 -5.694 1.00 80.56 90 TYR A C 1
ATOM 732 O O . TYR A 1 90 ? 13.973 -3.801 -5.319 1.00 80.56 90 TYR A O 1
ATOM 740 N N . ASN A 1 91 ? 16.138 -3.395 -4.848 1.00 67.69 91 ASN A N 1
ATOM 741 C CA . ASN A 1 91 ? 15.963 -3.478 -3.403 1.00 67.69 91 ASN A CA 1
ATOM 742 C C . ASN A 1 91 ? 15.493 -2.112 -2.857 1.00 67.69 91 ASN A C 1
ATOM 744 O O . ASN A 1 91 ? 16.258 -1.139 -2.909 1.00 67.69 91 ASN A O 1
ATOM 748 N N . PRO A 1 92 ? 14.243 -1.975 -2.376 1.00 68.00 92 PRO A N 1
ATOM 749 C CA . PRO A 1 92 ? 13.780 -0.717 -1.814 1.00 68.00 92 PRO A CA 1
ATOM 750 C C . PRO A 1 92 ? 14.577 -0.380 -0.551 1.00 68.00 92 PRO A C 1
ATOM 752 O O . PRO A 1 92 ? 14.827 -1.232 0.297 1.00 68.00 92 PRO A O 1
ATOM 755 N N . SER A 1 93 ? 14.926 0.897 -0.383 1.00 75.00 93 SER A N 1
ATOM 756 C CA . SER A 1 93 ? 15.543 1.372 0.860 1.00 75.00 93 SER A CA 1
ATOM 757 C C . SER A 1 93 ? 14.679 0.994 2.072 1.00 75.00 93 SER A C 1
ATOM 759 O O . SER A 1 93 ? 13.457 1.186 2.060 1.00 75.00 93 SER A O 1
ATOM 761 N N . PHE A 1 94 ? 15.324 0.492 3.128 1.00 67.44 94 PHE A N 1
ATOM 762 C CA . PHE A 1 94 ? 14.673 -0.004 4.344 1.00 67.44 94 PHE A CA 1
ATOM 763 C C . PHE A 1 94 ? 13.662 0.994 4.931 1.00 67.44 94 PHE A C 1
ATOM 765 O O . PHE A 1 94 ? 12.532 0.624 5.252 1.00 67.44 94 PHE A O 1
ATOM 772 N N . LEU A 1 95 ? 14.024 2.280 4.984 1.00 71.75 95 LEU A N 1
ATOM 773 C CA . LEU A 1 95 ? 13.158 3.342 5.504 1.00 71.75 95 LEU A CA 1
ATOM 774 C C . LEU A 1 95 ? 11.882 3.512 4.675 1.00 71.75 95 LEU A C 1
ATOM 776 O O . LEU A 1 95 ? 10.792 3.642 5.229 1.00 71.75 95 LEU A O 1
ATOM 780 N N . LYS A 1 96 ? 11.999 3.459 3.343 1.00 71.81 96 LYS A N 1
ATOM 781 C CA . LYS A 1 96 ? 10.854 3.610 2.434 1.00 71.81 96 LYS A CA 1
ATOM 782 C C . LYS A 1 96 ? 9.887 2.433 2.566 1.00 71.81 96 LYS A C 1
ATOM 784 O O . LYS A 1 96 ? 8.677 2.638 2.582 1.00 71.81 96 LYS A O 1
ATOM 789 N N . SER A 1 97 ? 10.415 1.219 2.725 1.00 71.44 97 SER A N 1
ATOM 790 C CA . SER A 1 97 ? 9.606 0.015 2.947 1.00 71.44 97 SER A CA 1
ATOM 791 C C . SER A 1 97 ? 8.846 0.076 4.277 1.00 71.44 97 SER A C 1
ATOM 793 O O . SER A 1 97 ? 7.639 -0.172 4.319 1.00 71.44 97 SER A O 1
ATOM 795 N N . LYS A 1 98 ? 9.512 0.499 5.360 1.00 73.62 98 LYS A N 1
ATOM 796 C CA . LYS A 1 98 ? 8.872 0.651 6.675 1.00 73.62 98 LYS A CA 1
ATOM 797 C C . LYS A 1 98 ? 7.828 1.760 6.704 1.00 73.62 98 LYS A C 1
ATOM 799 O O . LYS A 1 98 ? 6.754 1.546 7.261 1.00 73.62 98 LYS A O 1
ATOM 804 N N . LEU A 1 99 ? 8.082 2.888 6.043 1.00 74.62 99 LEU A N 1
ATOM 805 C CA . LEU A 1 99 ? 7.091 3.953 5.905 1.00 74.62 99 LEU A CA 1
ATOM 806 C C . LEU A 1 99 ? 5.856 3.468 5.131 1.00 74.62 99 LEU A C 1
ATOM 808 O O . LEU A 1 99 ? 4.731 3.710 5.556 1.00 74.62 99 LEU A O 1
ATOM 812 N N . ALA A 1 100 ? 6.050 2.731 4.034 1.00 74.38 100 A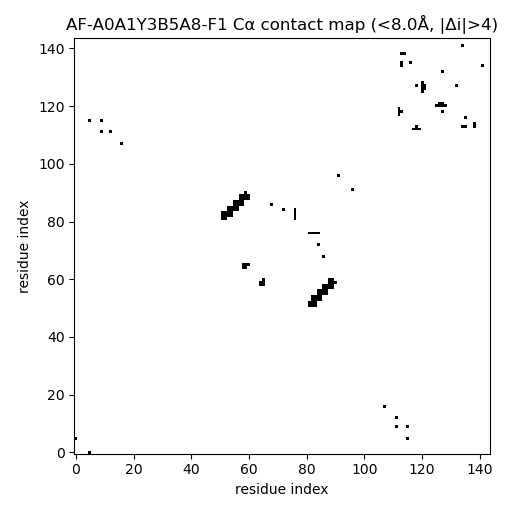LA A N 1
ATOM 813 C CA . ALA A 1 100 ? 4.947 2.174 3.255 1.00 74.38 100 ALA A CA 1
ATOM 814 C C . ALA A 1 100 ? 4.108 1.168 4.064 1.00 74.38 100 ALA A C 1
ATOM 816 O O . ALA A 1 100 ? 2.879 1.186 3.988 1.00 74.38 100 ALA A O 1
ATOM 817 N N . GLN A 1 101 ? 4.755 0.318 4.869 1.00 74.25 101 GLN A N 1
ATOM 818 C CA . GLN A 1 101 ? 4.070 -0.588 5.799 1.00 74.25 101 GLN A CA 1
ATOM 819 C C . GLN A 1 101 ? 3.274 0.195 6.849 1.00 74.25 101 GLN A C 1
ATOM 821 O O . GLN A 1 101 ? 2.101 -0.100 7.068 1.00 74.25 101 GLN A O 1
ATOM 826 N N . LEU A 1 102 ? 3.874 1.232 7.438 1.00 76.88 102 LEU A N 1
ATOM 827 C CA . LEU A 1 102 ? 3.220 2.076 8.433 1.00 76.88 102 LEU A CA 1
ATOM 828 C C . LEU A 1 102 ? 1.995 2.786 7.850 1.00 76.88 102 LEU A C 1
ATOM 830 O O . LEU A 1 102 ? 0.929 2.732 8.448 1.00 76.88 102 LEU A O 1
ATOM 834 N N . ILE A 1 103 ? 2.099 3.372 6.655 1.00 79.94 103 ILE A N 1
ATOM 835 C CA . ILE A 1 103 ? 0.965 4.014 5.969 1.00 79.94 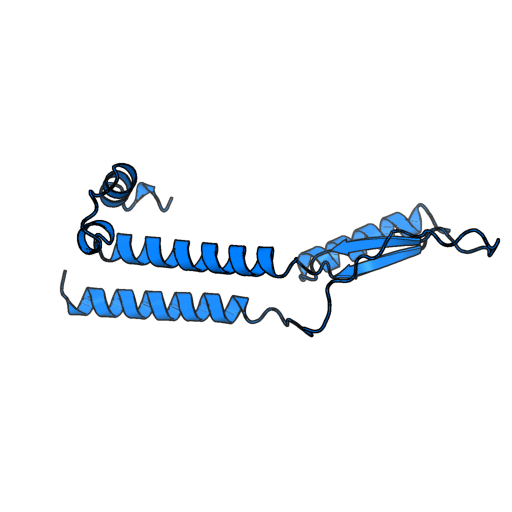103 ILE A CA 1
ATOM 836 C C . ILE A 1 103 ? -0.156 3.002 5.703 1.00 79.94 103 ILE A C 1
ATOM 838 O O . ILE A 1 103 ? -1.329 3.308 5.918 1.00 79.94 103 ILE A O 1
ATOM 842 N N . SER A 1 104 ? 0.198 1.787 5.274 1.00 73.69 104 SER A N 1
ATOM 843 C CA . SER A 1 104 ? -0.765 0.707 5.037 1.00 73.69 104 SER A CA 1
ATOM 844 C C . SER A 1 104 ? -1.526 0.342 6.314 1.00 73.69 104 SER A C 1
ATOM 846 O O . SER A 1 104 ? -2.749 0.226 6.287 1.00 73.69 104 SER A O 1
ATOM 848 N N . ILE A 1 105 ? -0.819 0.211 7.439 1.00 76.19 105 ILE A N 1
ATOM 849 C CA . ILE A 1 105 ? -1.415 -0.102 8.744 1.00 76.19 105 ILE A CA 1
ATOM 850 C C . ILE A 1 105 ? -2.286 1.061 9.232 1.00 76.19 105 ILE A C 1
ATOM 852 O O . ILE A 1 105 ? -3.438 0.851 9.608 1.00 76.19 105 ILE A O 1
ATOM 856 N N . THR A 1 106 ? -1.783 2.295 9.168 1.00 77.12 106 THR A N 1
ATOM 857 C CA . THR A 1 106 ? -2.515 3.497 9.592 1.00 77.12 106 THR A CA 1
ATOM 858 C C . THR A 1 106 ? -3.815 3.669 8.812 1.00 77.12 106 THR A C 1
ATOM 860 O O . THR A 1 106 ? -4.854 3.945 9.412 1.00 77.12 106 THR A O 1
ATOM 863 N N . LYS A 1 107 ? -3.796 3.446 7.490 1.00 79.25 107 LYS A N 1
ATOM 864 C CA . LYS A 1 107 ? -5.004 3.481 6.652 1.00 79.25 107 LYS A CA 1
ATOM 865 C C . LYS A 1 107 ? -6.044 2.466 7.132 1.00 79.25 107 LYS A C 1
ATOM 867 O O . LYS A 1 107 ? -7.220 2.806 7.238 1.00 79.25 107 LYS A O 1
ATOM 872 N N . MET A 1 108 ? -5.620 1.244 7.452 1.00 76.25 108 MET A N 1
ATOM 873 C CA . MET A 1 108 ? -6.530 0.206 7.943 1.00 76.25 108 MET A CA 1
ATOM 874 C C . MET A 1 108 ? -7.123 0.557 9.312 1.00 76.25 108 MET A C 1
ATOM 876 O O . MET A 1 108 ? -8.327 0.413 9.509 1.00 76.25 108 MET A O 1
ATOM 880 N N . ILE A 1 109 ? -6.318 1.085 10.237 1.00 76.62 109 ILE A N 1
ATOM 881 C CA . ILE A 1 109 ? -6.802 1.539 11.550 1.00 76.62 109 ILE A CA 1
ATOM 882 C C . ILE A 1 109 ? -7.831 2.666 11.392 1.00 76.62 109 ILE A C 1
ATOM 884 O O . ILE A 1 109 ? -8.879 2.637 12.037 1.00 76.62 109 ILE A O 1
ATOM 888 N N . ALA A 1 110 ? -7.574 3.631 10.504 1.00 75.69 110 ALA A N 1
ATOM 889 C CA . ALA A 1 110 ? -8.505 4.726 10.241 1.00 75.69 110 ALA A CA 1
ATOM 890 C C . ALA A 1 110 ? -9.866 4.216 9.738 1.00 75.69 110 ALA A C 1
ATOM 892 O O . ALA A 1 110 ? -10.906 4.650 10.234 1.00 75.69 110 ALA A O 1
ATOM 893 N N . ILE A 1 111 ? -9.868 3.246 8.816 1.00 79.25 111 ILE A N 1
ATOM 894 C CA . ILE A 1 111 ? -11.097 2.613 8.316 1.00 79.25 111 ILE A CA 1
ATOM 895 C C . ILE A 1 111 ? -11.828 1.873 9.446 1.00 79.25 111 ILE A C 1
ATOM 897 O O . ILE A 1 111 ? -13.038 2.038 9.596 1.00 79.25 111 ILE A O 1
ATOM 901 N N . ALA A 1 112 ? -11.110 1.114 10.280 1.00 76.50 112 ALA A N 1
ATOM 902 C CA . ALA A 1 112 ? -11.701 0.388 11.406 1.00 76.50 112 ALA A CA 1
ATOM 903 C C . ALA A 1 112 ? -12.438 1.323 12.375 1.00 76.50 112 ALA A C 1
ATOM 905 O O . ALA A 1 112 ? -13.566 1.047 12.784 1.00 76.50 112 ALA A O 1
ATOM 906 N N . LEU A 1 113 ? -11.807 2.449 12.718 1.00 75.00 113 LEU A N 1
ATOM 907 C CA . LEU A 1 113 ? -12.361 3.452 13.625 1.00 75.00 113 LEU A CA 1
ATOM 908 C C . LEU A 1 113 ? -13.600 4.136 13.032 1.00 75.00 113 LEU A C 1
ATOM 910 O O . LEU A 1 113 ? -14.595 4.315 13.738 1.00 75.00 113 LEU A O 1
ATOM 914 N N . LEU A 1 114 ? -13.574 4.453 11.732 1.00 76.69 114 LEU A N 1
ATOM 915 C CA . LEU A 1 114 ? -14.728 5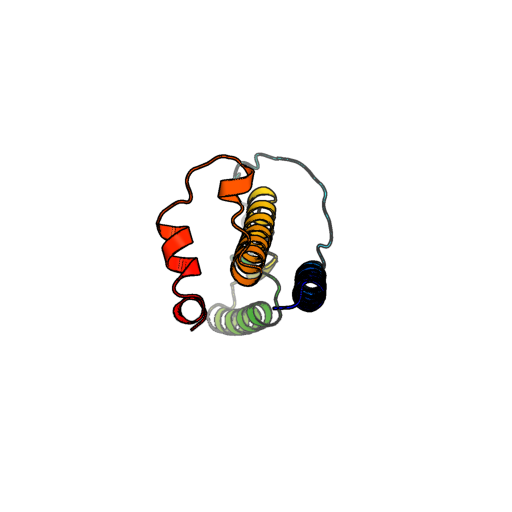.014 11.022 1.00 76.69 114 LEU A CA 1
ATOM 916 C C . LEU A 1 114 ? -15.923 4.048 11.013 1.00 76.69 114 LEU A C 1
ATOM 918 O O . LEU A 1 114 ? -17.050 4.466 11.297 1.00 76.69 114 LEU A O 1
ATOM 922 N N . VAL A 1 115 ? -15.686 2.759 10.746 1.00 74.69 115 VAL A N 1
ATOM 923 C CA . VAL A 1 115 ? -16.734 1.722 10.746 1.00 74.69 115 VAL A CA 1
ATOM 924 C C . VAL A 1 115 ? -17.286 1.492 12.154 1.00 74.69 115 VAL A C 1
ATOM 926 O O . VAL A 1 115 ? -18.503 1.445 12.334 1.00 74.69 115 VAL A O 1
ATOM 929 N N . ALA A 1 116 ? -16.418 1.429 13.167 1.00 71.88 116 ALA A N 1
ATOM 930 C CA . ALA A 1 116 ? -16.814 1.278 14.567 1.00 71.88 116 ALA A CA 1
ATOM 931 C C . ALA A 1 116 ? -17.512 2.525 15.147 1.00 71.88 116 ALA A C 1
ATOM 933 O O . ALA A 1 116 ? -18.025 2.482 16.264 1.00 71.88 116 ALA A O 1
ATOM 934 N N . ASN A 1 117 ? -17.548 3.636 14.398 1.00 73.50 117 ASN A N 1
ATOM 935 C CA . ASN A 1 117 ? -18.059 4.937 14.832 1.00 73.50 117 ASN A CA 1
ATOM 936 C C . ASN A 1 117 ? -17.371 5.469 16.106 1.00 73.50 117 ASN A C 1
ATOM 938 O O . ASN A 1 117 ? -17.941 6.282 16.836 1.00 73.50 117 ASN A O 1
ATOM 942 N N . VAL A 1 118 ? -16.147 5.002 16.370 1.00 73.44 118 VAL A N 1
ATOM 943 C CA . VAL A 1 118 ? -15.332 5.410 17.515 1.00 73.44 118 VAL A CA 1
ATOM 944 C C . VAL A 1 118 ? -14.559 6.657 17.117 1.00 73.44 118 VAL A C 1
ATOM 946 O O . VAL A 1 118 ? -13.906 6.689 16.075 1.00 73.44 118 VAL A O 1
ATOM 949 N N . ASN A 1 119 ? -14.632 7.699 17.943 1.00 76.50 119 ASN A N 1
ATOM 950 C CA . ASN A 1 119 ? -13.870 8.920 17.727 1.00 76.50 119 ASN A CA 1
ATOM 951 C C . ASN A 1 119 ? -12.525 8.839 18.473 1.00 76.50 119 ASN A C 1
ATOM 953 O O . ASN A 1 119 ? -12.512 9.027 19.691 1.00 76.50 119 ASN A O 1
ATOM 957 N N . PRO A 1 120 ? -11.397 8.586 17.782 1.00 72.25 120 PRO A N 1
ATOM 958 C CA . PRO A 1 120 ? -10.093 8.526 18.435 1.00 72.25 120 PRO A CA 1
ATOM 959 C C . PRO A 1 120 ? -9.676 9.886 19.010 1.00 72.25 120 PRO A C 1
ATOM 961 O O . PRO A 1 120 ? -9.037 9.930 20.053 1.00 72.25 120 PRO A O 1
ATOM 964 N N . PHE A 1 121 ? -10.072 11.003 18.388 1.00 77.56 121 PHE A N 1
ATOM 965 C CA . PHE A 1 121 ? -9.681 12.348 18.826 1.00 77.56 121 PHE A CA 1
ATOM 966 C C . PHE A 1 121 ? -10.278 12.709 20.187 1.00 77.56 121 PHE A C 1
ATOM 968 O O . PHE A 1 121 ? -9.585 13.286 21.022 1.00 77.56 121 PHE A O 1
ATOM 975 N N . ALA A 1 122 ? -11.509 12.261 20.453 1.00 74.06 122 ALA A N 1
ATOM 976 C CA . ALA A 1 122 ? -12.141 12.414 21.760 1.00 74.06 122 ALA A CA 1
ATOM 977 C C . ALA A 1 122 ? -11.375 11.672 22.873 1.00 74.06 122 ALA A C 1
ATOM 979 O O . ALA A 1 122 ? -11.316 12.162 23.996 1.00 74.06 122 ALA A O 1
ATOM 980 N N . TYR A 1 123 ? -10.747 10.529 22.564 1.00 69.88 123 TYR A N 1
ATOM 981 C CA . TYR A 1 123 ? -9.928 9.781 23.527 1.00 69.88 123 TYR A CA 1
ATOM 982 C C . TYR A 1 123 ? -8.617 10.505 23.870 1.00 69.88 123 TYR A C 1
ATOM 984 O O . TYR A 1 123 ? -8.156 10.448 25.005 1.00 69.88 123 TYR A O 1
ATOM 992 N N . PHE A 1 124 ? -8.045 11.239 22.913 1.00 75.81 124 PHE A N 1
ATOM 993 C CA . PHE A 1 124 ? -6.855 12.069 23.128 1.00 75.81 124 PHE A CA 1
ATOM 994 C C . PHE A 1 124 ? -7.174 13.474 23.672 1.00 75.81 124 PHE A C 1
ATOM 996 O O . PHE A 1 124 ? -6.265 14.290 23.804 1.00 75.81 124 PHE A O 1
ATOM 1003 N N . GLY A 1 125 ? -8.444 13.780 23.977 1.00 74.19 125 GLY A N 1
ATOM 1004 C CA . GLY A 1 125 ? -8.872 15.105 24.444 1.00 74.19 125 GLY A CA 1
ATOM 1005 C C . GLY A 1 125 ? -8.730 16.216 23.395 1.00 74.19 125 GLY A C 1
ATOM 1006 O O . GLY A 1 125 ? -8.775 17.396 23.734 1.00 74.19 125 GLY A O 1
ATOM 1007 N N . LEU A 1 126 ? -8.546 15.852 22.123 1.00 77.12 126 LEU A N 1
ATOM 1008 C CA . LEU A 1 126 ? -8.401 16.782 21.006 1.00 77.12 126 LEU A CA 1
ATOM 1009 C C . LEU A 1 126 ? -9.771 17.054 20.373 1.00 77.12 126 LEU A C 1
ATOM 1011 O O . LEU A 1 126 ? -10.610 16.155 20.270 1.00 77.12 126 LEU A O 1
ATOM 1015 N N . GLN A 1 127 ? -9.996 18.287 19.9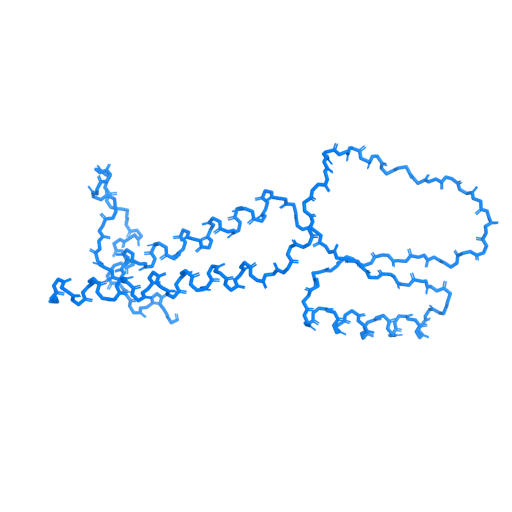06 1.00 79.50 127 GLN A N 1
ATOM 1016 C CA . GLN A 1 127 ? -11.188 18.590 19.110 1.00 79.50 127 GLN A CA 1
ATOM 1017 C C . GLN A 1 127 ? -11.192 17.742 17.838 1.00 79.50 127 GLN A C 1
ATOM 1019 O O . GLN A 1 127 ? -10.181 17.651 17.137 1.00 79.50 127 GLN A O 1
ATOM 1024 N N . THR A 1 128 ? -12.338 17.127 17.539 1.00 79.75 128 THR A N 1
ATOM 1025 C CA . THR A 1 128 ? -12.489 16.324 16.329 1.00 79.75 128 THR A CA 1
ATOM 1026 C C . THR A 1 128 ? -12.277 17.214 15.107 1.00 79.75 128 THR A C 1
ATOM 1028 O O . THR A 1 128 ? -12.985 18.212 14.946 1.00 79.75 128 THR A O 1
ATOM 1031 N N . PRO A 1 129 ? -11.322 16.889 14.228 1.00 82.56 129 PRO A N 1
ATOM 1032 C CA . PRO A 1 129 ? -11.063 17.714 13.066 1.00 82.56 129 PRO A CA 1
ATOM 1033 C C . PRO A 1 129 ? -12.215 17.608 12.055 1.00 82.56 129 PRO A C 1
ATOM 1035 O O . PRO A 1 129 ? -12.816 16.547 11.879 1.00 82.56 129 PRO A O 1
ATOM 1038 N N . GLN A 1 130 ? -12.493 18.708 11.348 1.00 77.94 130 GLN A N 1
ATOM 1039 C CA . GLN A 1 130 ? -13.636 18.839 10.425 1.00 77.94 130 GLN A CA 1
ATOM 1040 C C . GLN A 1 130 ? -13.663 17.754 9.333 1.00 77.94 130 GLN A C 1
ATOM 1042 O O . GLN A 1 130 ? -14.727 17.248 8.984 1.00 77.94 130 GLN A O 1
ATOM 1047 N N . PHE A 1 131 ? -12.495 17.328 8.836 1.00 79.19 131 PHE A N 1
ATOM 1048 C CA . PHE A 1 131 ? -12.406 16.256 7.837 1.00 79.19 131 PHE A CA 1
ATOM 1049 C C . PHE A 1 131 ? -12.889 14.901 8.386 1.00 79.19 131 PHE A C 1
ATOM 1051 O O . PHE A 1 131 ? -13.483 14.111 7.655 1.00 79.19 131 PHE A O 1
ATOM 1058 N N . TRP A 1 132 ? -12.665 14.628 9.676 1.00 78.12 132 TRP A N 1
ATOM 1059 C CA . TRP A 1 132 ? -13.103 13.390 10.319 1.00 78.12 132 TRP A CA 1
ATOM 1060 C C . TRP A 1 132 ? -14.616 13.374 10.515 1.00 78.12 132 TRP A C 1
ATOM 1062 O O . TRP A 1 132 ? -15.256 12.352 10.275 1.00 78.12 132 TRP A O 1
ATOM 1072 N N . GLU A 1 133 ? -15.201 14.515 10.883 1.00 78.62 133 GLU A N 1
ATOM 1073 C CA . GLU A 1 133 ? -16.657 14.662 10.951 1.00 78.62 133 GLU A CA 1
ATOM 1074 C C . GLU A 1 133 ? -17.312 14.483 9.583 1.00 78.62 133 GLU A C 1
ATOM 1076 O O . GLU A 1 133 ? -18.267 13.715 9.455 1.00 78.62 133 GLU A O 1
ATOM 1081 N N . TRP A 1 134 ? -16.740 15.092 8.542 1.00 77.50 134 TRP A N 1
ATOM 1082 C CA . TRP A 1 134 ? -17.214 14.922 7.172 1.00 77.50 134 TRP A CA 1
ATOM 1083 C C . TRP A 1 134 ? -17.185 13.449 6.726 1.00 77.50 134 TRP A C 1
ATOM 1085 O O . TRP A 1 134 ? -18.181 12.952 6.194 1.00 77.50 134 TRP A O 1
ATOM 1095 N N . MET A 1 135 ? -16.099 12.718 7.018 1.00 74.56 135 MET A N 1
ATOM 1096 C CA . MET A 1 135 ? -15.994 11.279 6.724 1.00 74.56 135 MET A CA 1
ATOM 1097 C C . MET A 1 135 ? -17.000 10.438 7.522 1.00 74.56 135 MET A C 1
ATOM 1099 O O . MET A 1 135 ? -17.578 9.495 6.981 1.00 74.56 135 MET A O 1
ATOM 1103 N N . ARG A 1 136 ? -17.255 10.772 8.795 1.00 73.88 136 ARG A N 1
ATOM 1104 C CA . ARG A 1 136 ? -18.274 10.082 9.608 1.00 73.88 136 ARG A CA 1
ATOM 1105 C C . ARG A 1 136 ? -19.693 10.315 9.101 1.00 73.88 136 ARG A C 1
ATOM 1107 O O . ARG A 1 136 ? -20.520 9.415 9.232 1.00 73.88 136 ARG A O 1
ATOM 1114 N N . GLN A 1 137 ? -19.974 11.494 8.554 1.00 76.12 137 GLN A N 1
ATOM 1115 C CA . GLN A 1 137 ? -21.275 11.839 7.981 1.00 76.12 137 GLN A CA 1
ATOM 1116 C C . GLN A 1 137 ? -21.507 11.149 6.625 1.00 76.12 137 GLN A C 1
ATOM 1118 O O . GLN A 1 137 ? -22.632 10.755 6.330 1.00 76.12 137 GLN A O 1
ATOM 1123 N N . HIS A 1 138 ? -20.448 10.908 5.842 1.00 73.69 138 HIS A N 1
ATOM 1124 C CA . HIS A 1 138 ? -20.520 10.363 4.478 1.00 73.69 138 HIS A CA 1
ATOM 1125 C C . HIS A 1 138 ? -19.900 8.959 4.343 1.00 73.69 138 HIS A C 1
ATOM 1127 O O . HIS A 1 138 ? -19.134 8.688 3.418 1.00 73.69 138 HIS A O 1
ATOM 1133 N N . LYS A 1 139 ? -20.263 8.032 5.242 1.00 62.97 139 LYS A N 1
ATOM 1134 C CA . LYS A 1 139 ? -19.667 6.677 5.329 1.00 62.97 139 LYS A CA 1
ATOM 1135 C C . LYS A 1 139 ? -19.691 5.870 4.021 1.00 62.97 139 LYS A C 1
ATOM 1137 O O . LYS A 1 139 ? -18.827 5.024 3.829 1.00 62.97 139 LYS A O 1
ATOM 1142 N N . LEU A 1 140 ? -20.673 6.117 3.148 1.00 57.38 140 LEU A N 1
ATOM 1143 C CA . LEU A 1 140 ? -20.864 5.395 1.882 1.00 57.38 140 LEU A CA 1
ATOM 1144 C C . LEU A 1 140 ? -20.231 6.090 0.664 1.00 57.38 140 LEU A C 1
ATOM 1146 O O . LEU A 1 140 ? -19.944 5.421 -0.320 1.00 57.38 140 LEU A O 1
ATOM 1150 N N . TYR A 1 141 ? -19.965 7.398 0.728 1.00 54.75 141 TYR A N 1
ATOM 1151 C CA . TYR A 1 141 ? -19.339 8.140 -0.379 1.00 54.75 141 TYR A CA 1
ATOM 1152 C C . TYR A 1 141 ? -17.812 8.030 -0.379 1.00 54.75 141 TYR A C 1
ATOM 1154 O O . TYR A 1 141 ? -17.183 8.267 -1.398 1.00 54.75 141 TYR A O 1
ATOM 1162 N N . ALA A 1 142 ? -17.206 7.662 0.753 1.00 47.91 142 ALA A N 1
ATOM 1163 C CA . ALA A 1 142 ? -15.760 7.477 0.861 1.00 47.91 142 ALA A CA 1
ATOM 1164 C C . ALA A 1 142 ? -15.261 6.119 0.317 1.00 47.91 142 ALA A C 1
ATOM 1166 O O . ALA A 1 142 ? -14.053 5.891 0.287 1.00 47.91 142 ALA A O 1
ATOM 1167 N N . PHE A 1 143 ? -16.172 5.208 -0.052 1.00 47.84 143 PHE A N 1
ATOM 1168 C CA . PHE A 1 143 ? -15.861 3.831 -0.465 1.00 47.84 143 PHE A CA 1
ATOM 1169 C C . PHE A 1 143 ? -16.198 3.521 -1.937 1.00 47.84 143 PHE A C 1
ATOM 1171 O O . PHE A 1 143 ? -16.010 2.379 -2.354 1.00 47.84 143 PHE A O 1
ATOM 1178 N N . ASN A 1 144 ? -16.700 4.504 -2.694 1.00 36.50 144 ASN A N 1
ATOM 1179 C CA . ASN A 1 144 ? -17.032 4.403 -4.120 1.00 36.50 144 ASN A CA 1
ATOM 1180 C C . ASN A 1 144 ? -16.092 5.295 -4.939 1.00 36.50 144 ASN A C 1
ATOM 1182 O O . ASN A 1 144 ? -15.773 6.395 -4.433 1.00 36.50 144 ASN A O 1
#

Organism: Euroglyphus maynei (NCBI:txid6958)

Sequence (144 aa):
MDRNICFILFAIFVAYTARDLFFKSYQPSSSQADAIDTVKKEIPSMSFRQQSPTIKILYCYSCGYQRAFDEYRKMIMDQFPDLTVIGSNYNPSFLKSKLAQLISITKMIAIALLVANVNPFAYFGLQTPQFWEWMRQHKLY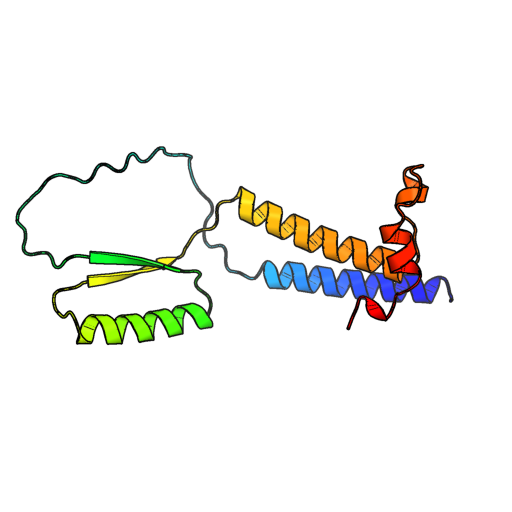AFN

Solvent-accessible surface area (backbone atoms only — not comparable to full-atom values): 9012 Å² total; per-residue (Å²): 132,58,73,66,57,55,52,50,53,49,52,50,49,52,51,52,50,49,48,51,54,52,54,64,59,66,50,89,79,83,71,86,86,79,77,95,70,89,75,70,88,73,77,81,78,84,73,99,60,100,64,53,62,69,48,79,47,70,42,60,86,40,83,66,52,47,52,52,48,57,52,53,49,50,58,49,40,75,76,35,78,63,47,43,80,45,81,43,73,51,79,75,56,69,67,61,54,52,51,52,52,48,52,55,51,51,53,51,51,53,52,51,32,57,75,69,69,53,63,67,40,61,76,72,74,40,80,73,51,69,69,57,54,53,50,64,73,38,68,70,65,80,79,107

Mean predicted aligned error: 15.52 Å

pLDDT: mean 70.02, std 15.15, range [34.28, 92.88]

Nearest PDB structures (foldseek):
  4jxi-assembly2_B  TM=6.601E-01  e=3.319E-01  synthetic construct
  3u1o-assembly2_B  TM=6.598E-01  e=1.034E+00  synthetic construct
  4aq4-assembly1_A  TM=4.625E-01  e=3.319E-01  Escherichia coli K-12
  2z8d-assembly1_A  TM=5.183E-01  e=1.609E+00  Bifidobacterium longum
  1tvm-assembly1_A  TM=4.445E-01  e=1.945E+00  Escherichia coli

InterPro domains:
  IPR011893 Selenoprotein, Rdx-type [PF10262] (54-85)
  IPR011893 Selenoprotein, Rdx-type [TIGR02174] (55-92)
  IPR019389 Selenoprotein T [PTHR13544] (27-143)
  IPR036249 Thioredoxin-like superfamily [SSF52833] (53-93)

Foldseek 3Di:
DDPVVLVVVLVVLVVVLVVVVVVVVPPPPPDDDDDDDPPDPDPPDDDPDLQQAEDEDEDAPDPVVVVVLVVVQVVCCVVRVSYHYHYDYDDDDPVVVVVVVVVSVVVSVLLSCLVSVHQVCVVVVHDRDPVSVVCNVCVPVVPD

Radius of gyration: 24.67 Å; Cα contacts (8 Å, |Δi|>4): 71; chains: 1; bounding box: 67×32×57 Å

Secondary structure (DSSP, 8-state):
--HHHHHHHHHHHHHHHHHHHHHHH-S-------------------------PEEEEEE---HHHHHHHHHHHHHHHHH-TT-EEEEEE----HHHHHHHHHHHHHHHHHHHHHHTT--HHHHTTPPPPHHHHHHHHTTTGGG-